Protein AF-A0A7C3ZDJ6-F1 (afdb_monomer_lite)

Radius of gyration: 14.83 Å; chains: 1; bounding box: 41×17×42 Å

Foldseek 3Di:
DVVVVVVVVVLVVQLVVQQVCQLPVVCVVCVPCCVVVVDPSGDDSVVSSVVSVVVVVVVVVVVVVVD

Sequence (67 aa):
MRDLILIILFFVIGIFVIKILWAWTIPEIFPGAVEQGLIVKNIRWFSALKLSVLFSMIATVARISKK

Secondary structure (DSSP, 8-state):
-HHHHHHHHHHHHHHHHHHHHHHHHHHHH-HHHHHTTSS-SS--HHHHHHHHHHHHHHHHHHHHTT-

Structure (mmCIF, N/CA/C/O backbone):
data_AF-A0A7C3ZDJ6-F1
#
_entry.id   AF-A0A7C3ZDJ6-F1
#
loop_
_atom_site.group_PDB
_atom_site.id
_atom_site.type_symbol
_atom_site.label_atom_id
_atom_site.label_alt_id
_atom_site.label_comp_id
_atom_site.label_asym_id
_atom_site.label_entity_id
_atom_site.label_seq_id
_atom_site.pdbx_PDB_ins_code
_atom_site.Cartn_x
_atom_site.Cartn_y
_atom_site.Cartn_z
_atom_site.occupancy
_atom_site.B_iso_or_equiv
_atom_site.auth_seq_id
_atom_site.auth_comp_id
_atom_site.auth_asym_id
_atom_site.auth_atom_id
_atom_site.pdbx_PDB_model_num
ATOM 1 N N . MET A 1 1 ? 9.832 -6.212 -26.248 1.00 82.38 1 MET A N 1
ATOM 2 C CA . MET A 1 1 ? 8.473 -6.760 -26.005 1.00 82.38 1 MET A CA 1
ATOM 3 C C . MET A 1 1 ? 8.437 -7.598 -24.730 1.00 82.38 1 MET A C 1
ATOM 5 O O . MET A 1 1 ? 7.787 -7.174 -23.787 1.00 82.38 1 MET A O 1
ATOM 9 N N . ARG A 1 2 ? 9.185 -8.711 -24.643 1.00 92.44 2 ARG A N 1
ATOM 10 C CA . ARG A 1 2 ? 9.263 -9.567 -23.438 1.00 92.44 2 ARG A CA 1
ATOM 11 C C . ARG A 1 2 ? 9.568 -8.801 -22.143 1.00 92.44 2 ARG A C 1
ATOM 13 O O . ARG A 1 2 ? 8.838 -8.944 -21.171 1.00 92.44 2 ARG A O 1
ATOM 20 N N . ASP A 1 3 ? 10.599 -7.960 -22.145 1.00 90.06 3 ASP A N 1
ATOM 21 C CA . ASP A 1 3 ? 11.051 -7.295 -20.912 1.00 90.06 3 ASP A CA 1
ATOM 22 C C . ASP A 1 3 ? 10.037 -6.251 -20.415 1.00 90.06 3 ASP A C 1
ATOM 24 O O . ASP A 1 3 ? 9.826 -6.101 -19.216 1.00 90.06 3 ASP A O 1
ATOM 28 N N . LEU A 1 4 ? 9.316 -5.607 -21.339 1.00 91.69 4 LEU A N 1
ATOM 29 C CA . LEU A 1 4 ? 8.222 -4.692 -21.010 1.00 91.69 4 LEU A CA 1
ATOM 30 C C . LEU A 1 4 ? 7.055 -5.432 -20.336 1.00 91.69 4 LEU A C 1
ATOM 32 O O . LEU A 1 4 ? 6.503 -4.942 -19.356 1.00 91.69 4 LEU A O 1
ATOM 36 N N . ILE A 1 5 ? 6.716 -6.632 -20.825 1.00 94.06 5 ILE A N 1
ATOM 37 C CA . ILE A 1 5 ? 5.666 -7.475 -20.233 1.00 94.06 5 ILE A CA 1
ATOM 38 C C . ILE A 1 5 ? 6.043 -7.860 -18.801 1.00 94.06 5 ILE A C 1
ATOM 40 O O . ILE A 1 5 ? 5.208 -7.760 -17.906 1.00 94.06 5 ILE A O 1
ATOM 44 N N . LEU A 1 6 ? 7.299 -8.250 -18.568 1.00 91.94 6 LEU A N 1
ATOM 45 C CA . LEU A 1 6 ? 7.780 -8.605 -17.232 1.00 91.94 6 LEU A CA 1
ATOM 46 C C . LEU A 1 6 ? 7.723 -7.419 -16.267 1.00 91.94 6 LEU A C 1
ATOM 48 O O . LEU A 1 6 ? 7.266 -7.586 -15.141 1.00 91.94 6 LEU A O 1
ATOM 52 N N . ILE A 1 7 ? 8.127 -6.223 -16.705 1.00 88.31 7 ILE A N 1
ATOM 53 C CA . ILE A 1 7 ? 8.066 -5.005 -15.881 1.00 88.31 7 ILE A CA 1
ATOM 54 C C . ILE A 1 7 ? 6.619 -4.681 -15.501 1.00 88.31 7 ILE A C 1
ATOM 56 O O . ILE A 1 7 ? 6.329 -4.459 -14.325 1.00 88.31 7 ILE A O 1
ATOM 60 N N . ILE A 1 8 ? 5.704 -4.693 -16.475 1.00 90.44 8 ILE A N 1
ATOM 61 C CA . ILE A 1 8 ? 4.281 -4.428 -16.232 1.00 90.44 8 ILE A CA 1
ATOM 62 C C . ILE A 1 8 ? 3.708 -5.467 -15.267 1.00 90.44 8 ILE A C 1
ATOM 64 O O . ILE A 1 8 ? 3.042 -5.101 -14.301 1.00 90.44 8 ILE A O 1
ATOM 68 N N . LEU A 1 9 ? 4.007 -6.749 -15.484 1.00 92.81 9 LEU A N 1
ATOM 69 C CA . LEU A 1 9 ? 3.549 -7.833 -14.622 1.00 92.81 9 LEU A CA 1
ATOM 70 C C . LEU A 1 9 ? 4.044 -7.649 -13.184 1.00 92.81 9 LEU A C 1
ATOM 72 O O . LEU A 1 9 ? 3.250 -7.730 -12.250 1.00 92.81 9 LEU A O 1
ATOM 76 N N . PHE A 1 10 ? 5.328 -7.339 -13.000 1.00 88.00 10 PHE A N 1
ATOM 77 C CA . PHE A 1 10 ? 5.909 -7.108 -11.678 1.00 88.00 10 PHE A CA 1
ATOM 78 C C . PHE A 1 10 ? 5.247 -5.924 -10.969 1.00 88.00 10 PHE A C 1
ATOM 80 O O . PHE A 1 10 ? 4.967 -5.986 -9.773 1.00 88.00 10 PHE A O 1
ATOM 87 N N . PHE A 1 11 ? 4.945 -4.860 -11.714 1.00 86.25 11 PHE A N 1
ATOM 88 C CA . PHE A 1 11 ? 4.282 -3.678 -11.177 1.00 86.25 11 PHE A CA 1
ATOM 89 C C . PHE A 1 11 ? 2.839 -3.976 -10.752 1.00 86.25 11 PHE A C 1
ATOM 91 O O . PHE A 1 11 ? 2.431 -3.617 -9.649 1.00 86.25 11 PHE A O 1
ATOM 98 N N . VAL A 1 12 ? 2.079 -4.694 -11.586 1.00 91.44 12 VAL A N 1
ATOM 99 C CA . VAL A 1 12 ? 0.705 -5.117 -11.274 1.00 91.44 12 VAL A CA 1
ATOM 100 C C . VAL A 1 12 ? 0.683 -6.041 -10.057 1.00 91.44 12 VAL A C 1
ATOM 102 O O . VAL A 1 12 ? -0.107 -5.817 -9.139 1.00 91.44 12 VAL A O 1
ATOM 105 N N . ILE A 1 13 ? 1.580 -7.031 -10.004 1.00 92.31 13 ILE A N 1
ATOM 106 C CA . ILE A 1 13 ? 1.717 -7.934 -8.855 1.00 92.31 13 ILE A CA 1
ATOM 107 C C . ILE A 1 13 ? 2.071 -7.138 -7.597 1.00 92.31 13 ILE A C 1
ATOM 109 O O . ILE A 1 13 ? 1.426 -7.319 -6.569 1.00 92.31 13 ILE A O 1
ATOM 113 N N . GLY A 1 14 ? 3.028 -6.209 -7.672 1.00 88.75 14 GLY A N 1
ATOM 114 C CA . GLY A 1 14 ? 3.412 -5.367 -6.538 1.00 88.75 14 GLY A CA 1
ATOM 115 C C . GLY A 1 14 ? 2.241 -4.559 -5.972 1.00 88.75 14 GLY A C 1
ATOM 116 O O . GLY A 1 14 ? 2.046 -4.524 -4.758 1.00 88.75 14 GLY A O 1
ATOM 117 N N . ILE A 1 15 ? 1.405 -3.973 -6.836 1.00 92.81 15 ILE A N 1
ATOM 118 C CA . ILE A 1 15 ? 0.191 -3.253 -6.414 1.00 92.81 15 ILE A CA 1
ATOM 119 C C . ILE A 1 15 ? -0.793 -4.197 -5.712 1.00 92.81 15 ILE A C 1
ATOM 121 O O . ILE A 1 15 ? -1.357 -3.837 -4.676 1.00 92.81 15 ILE A O 1
ATOM 125 N N . PHE A 1 16 ? -0.997 -5.402 -6.250 1.00 93.69 16 PHE A N 1
ATOM 126 C CA . PHE A 1 16 ? -1.854 -6.417 -5.631 1.00 93.69 16 PHE A CA 1
ATOM 127 C C . PHE A 1 16 ? -1.348 -6.824 -4.246 1.00 93.69 16 PHE A C 1
ATOM 129 O O . PHE A 1 16 ? -2.124 -6.822 -3.292 1.00 93.69 16 PHE A O 1
ATOM 136 N N . VAL A 1 17 ? -0.051 -7.113 -4.128 1.00 92.88 17 VAL A N 1
ATOM 137 C CA . VAL A 1 17 ? 0.600 -7.477 -2.863 1.00 92.88 17 VAL A CA 1
ATOM 138 C C . VAL A 1 17 ? 0.388 -6.379 -1.825 1.00 92.88 17 VAL A C 1
ATOM 140 O O . VAL A 1 17 ? -0.074 -6.662 -0.725 1.00 92.88 17 VAL A O 1
ATOM 143 N N . ILE A 1 18 ? 0.625 -5.115 -2.183 1.00 93.19 18 ILE A N 1
ATOM 144 C CA . ILE A 1 18 ? 0.417 -3.975 -1.279 1.00 93.19 18 ILE A CA 1
ATOM 145 C C . ILE A 1 18 ? -1.038 -3.872 -0.834 1.00 93.19 18 ILE A C 1
ATOM 147 O O . ILE A 1 18 ? -1.307 -3.610 0.333 1.00 93.19 18 ILE A O 1
ATOM 151 N N . LYS A 1 19 ? -1.990 -4.084 -1.744 1.00 93.56 19 LYS A N 1
ATOM 152 C CA . LYS A 1 19 ? -3.417 -4.012 -1.423 1.00 93.56 19 LYS A CA 1
ATOM 153 C C . LYS A 1 19 ? -3.837 -5.119 -0.451 1.00 93.56 19 LYS A C 1
ATOM 155 O O . LYS A 1 19 ? -4.599 -4.841 0.472 1.00 93.56 19 LYS A O 1
ATOM 160 N N . ILE A 1 20 ? -3.333 -6.339 -0.646 1.00 93.81 20 ILE A N 1
ATOM 161 C CA . ILE A 1 20 ? -3.583 -7.482 0.246 1.00 93.81 20 ILE A CA 1
ATOM 162 C C . ILE A 1 20 ? -2.965 -7.221 1.619 1.00 93.81 20 ILE A C 1
ATOM 164 O O . ILE A 1 20 ? -3.664 -7.307 2.625 1.00 93.81 20 ILE A O 1
ATOM 168 N N . LEU A 1 21 ? -1.686 -6.834 1.657 1.00 93.31 21 LEU A N 1
ATOM 169 C CA . LEU A 1 21 ? -0.991 -6.515 2.903 1.00 93.31 21 LEU A CA 1
ATOM 170 C C . LEU A 1 21 ? -1.672 -5.365 3.643 1.00 93.31 21 LEU A C 1
ATOM 172 O O . LEU A 1 21 ? -1.827 -5.432 4.853 1.00 93.31 21 LEU A O 1
ATOM 176 N N . TRP A 1 22 ? -2.159 -4.343 2.938 1.00 94.44 22 TRP A N 1
ATOM 177 C CA . TRP A 1 22 ? -2.911 -3.261 3.568 1.00 94.44 22 TRP A CA 1
ATOM 178 C C . TRP A 1 22 ? -4.195 -3.769 4.224 1.00 94.44 22 TRP A C 1
ATOM 180 O O . TRP A 1 22 ? -4.443 -3.484 5.392 1.00 94.44 22 TRP A O 1
ATOM 190 N N . ALA A 1 23 ? -5.008 -4.527 3.483 1.00 93.25 23 ALA A N 1
ATOM 191 C CA . ALA A 1 23 ? -6.290 -5.026 3.974 1.00 93.25 23 ALA A CA 1
ATOM 192 C C . ALA A 1 23 ? -6.147 -6.014 5.142 1.00 93.25 23 ALA A C 1
ATOM 194 O O . ALA A 1 23 ? -7.106 -6.194 5.895 1.00 93.25 23 ALA A O 1
ATOM 195 N N . TRP A 1 24 ? -4.972 -6.630 5.286 1.00 93.62 24 TRP A N 1
ATOM 196 C CA . TRP A 1 24 ? -4.644 -7.515 6.396 1.00 93.62 24 TRP A CA 1
ATOM 197 C C . TRP A 1 24 ? -4.007 -6.765 7.575 1.00 93.62 24 TRP A C 1
ATOM 199 O O . TRP A 1 24 ? -4.558 -6.759 8.670 1.00 93.62 24 TRP A O 1
ATOM 209 N N . THR A 1 25 ? -2.894 -6.070 7.350 1.00 94.69 25 THR A N 1
ATOM 210 C CA . THR A 1 25 ? -2.069 -5.475 8.408 1.00 94.69 25 THR A CA 1
ATOM 211 C C . THR A 1 25 ? -2.686 -4.218 9.022 1.00 94.69 25 THR A C 1
ATOM 213 O O . THR A 1 25 ? -2.604 -4.021 10.230 1.00 94.69 25 THR A O 1
ATOM 216 N N . ILE A 1 26 ? -3.315 -3.342 8.231 1.00 94.50 26 ILE A N 1
ATOM 217 C CA . ILE A 1 26 ? -3.814 -2.058 8.755 1.00 94.50 26 ILE A CA 1
ATOM 218 C C . ILE A 1 26 ? -4.977 -2.231 9.738 1.00 94.50 26 ILE A C 1
ATOM 220 O O . ILE A 1 26 ? -4.935 -1.585 10.785 1.00 94.50 26 ILE A O 1
ATOM 224 N N . PRO A 1 27 ? -5.980 -3.093 9.479 1.00 93.75 27 PRO A N 1
ATOM 225 C CA . PRO A 1 27 ? -7.021 -3.362 10.468 1.00 93.75 27 PRO A CA 1
ATOM 226 C C . PRO A 1 27 ? -6.499 -3.995 11.757 1.00 93.75 27 PRO A C 1
ATOM 228 O O . PRO A 1 27 ? -7.067 -3.737 12.810 1.00 93.75 27 PRO A O 1
ATOM 231 N N . GLU A 1 28 ? -5.431 -4.796 11.692 1.00 94.31 28 GLU A N 1
ATOM 232 C CA . GLU A 1 28 ? -4.827 -5.410 12.881 1.00 94.31 28 GLU A CA 1
ATOM 233 C C . GLU A 1 28 ? -4.040 -4.399 13.724 1.00 94.31 28 GLU A C 1
ATOM 235 O O . GLU A 1 28 ? -4.128 -4.422 14.948 1.00 94.31 28 GLU A O 1
ATOM 240 N N . ILE A 1 29 ? -3.303 -3.480 13.089 1.00 95.44 29 ILE A N 1
ATOM 241 C CA . ILE A 1 29 ? -2.522 -2.457 13.804 1.00 95.44 29 ILE A CA 1
ATOM 242 C C . ILE A 1 29 ? -3.422 -1.326 14.320 1.00 95.44 29 ILE A C 1
ATOM 244 O O . ILE A 1 29 ? -3.191 -0.791 15.404 1.00 95.44 29 ILE A O 1
ATOM 248 N N . PHE A 1 30 ? -4.449 -0.949 13.554 1.00 94.44 30 PHE A N 1
ATOM 249 C CA . PHE A 1 30 ? -5.308 0.198 13.852 1.00 94.44 30 PHE A CA 1
ATOM 250 C C . PHE A 1 30 ? -6.805 -0.160 13.849 1.00 94.44 30 PHE A C 1
ATOM 252 O O . PHE A 1 30 ? -7.577 0.461 13.110 1.00 94.44 30 PHE A O 1
ATOM 259 N N . PRO A 1 31 ? -7.257 -1.113 14.687 1.00 93.50 31 PRO A N 1
ATOM 260 C CA . PRO A 1 31 ? -8.639 -1.593 14.666 1.00 93.50 31 PRO A CA 1
ATOM 261 C C . PRO A 1 31 ? -9.643 -0.469 14.943 1.00 93.50 31 PRO A C 1
ATOM 263 O O . PRO A 1 31 ? -10.524 -0.211 14.125 1.00 93.50 31 PRO A O 1
ATOM 266 N N . GLY A 1 32 ? -9.441 0.297 16.021 1.00 94.56 32 GLY A N 1
ATOM 267 C CA . GLY A 1 32 ? -10.352 1.385 16.395 1.00 94.56 32 GLY A CA 1
ATOM 268 C C . GLY A 1 32 ? -10.416 2.521 15.367 1.00 94.56 32 GLY A C 1
ATOM 269 O O . GLY A 1 32 ? -11.474 3.106 15.160 1.00 94.56 32 GLY A O 1
ATOM 270 N N . ALA A 1 33 ? -9.317 2.815 14.665 1.00 94.12 33 ALA A N 1
ATOM 271 C CA . ALA A 1 33 ? -9.313 3.850 13.628 1.00 94.12 33 ALA A CA 1
ATOM 272 C C . ALA A 1 33 ? -10.033 3.396 12.346 1.00 94.12 33 ALA A C 1
ATOM 274 O O . ALA A 1 33 ? -10.623 4.218 11.644 1.00 94.12 33 ALA A O 1
ATOM 275 N N . VAL A 1 34 ? -10.001 2.094 12.043 1.00 93.94 34 VAL A N 1
ATOM 276 C CA . VAL A 1 34 ? -10.778 1.510 10.944 1.00 93.94 34 VAL A CA 1
ATOM 277 C C . VAL A 1 34 ? -12.268 1.468 11.295 1.00 93.94 34 VAL A C 1
ATOM 279 O O .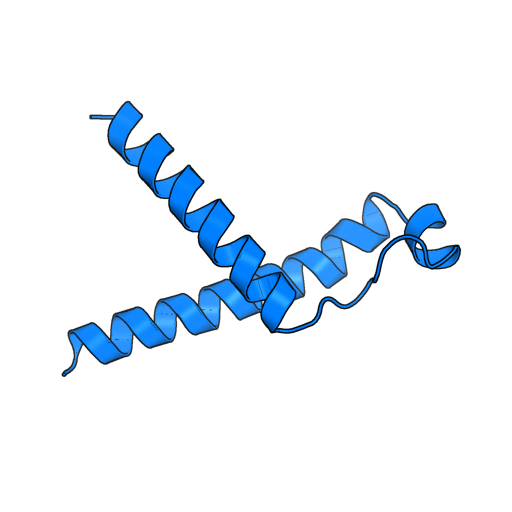 VAL A 1 34 ? -13.090 1.830 10.456 1.00 93.94 34 VAL A O 1
ATOM 282 N N . GLU A 1 35 ? -12.623 1.101 12.528 1.00 93.31 35 GLU A N 1
ATOM 283 C CA . GLU A 1 35 ? -14.014 1.091 13.016 1.00 93.31 35 GLU A CA 1
ATOM 284 C C . GLU A 1 35 ? -14.646 2.487 13.024 1.00 93.31 35 GLU A C 1
ATOM 286 O O . GLU A 1 35 ? -15.790 2.656 12.610 1.00 93.31 35 GLU A O 1
ATOM 291 N N . GLN A 1 36 ? -13.882 3.506 13.424 1.00 95.06 36 GLN A N 1
ATOM 292 C CA . GLN A 1 36 ? -14.315 4.908 13.404 1.00 95.06 36 GLN A CA 1
ATOM 293 C C . GLN A 1 36 ? -14.351 5.513 11.988 1.00 95.06 36 GLN A C 1
ATOM 295 O O . GLN A 1 36 ? -14.708 6.678 11.824 1.00 95.06 36 GLN A O 1
ATOM 300 N N . GLY A 1 37 ? -13.955 4.759 10.956 1.00 92.88 37 GLY A N 1
ATOM 301 C CA . GLY A 1 37 ? -13.933 5.227 9.568 1.00 92.88 37 GLY A CA 1
ATOM 302 C C . GLY A 1 37 ? -12.831 6.247 9.255 1.00 92.88 37 GLY A C 1
ATOM 303 O O . GLY A 1 37 ? -12.835 6.831 8.173 1.00 92.88 37 GLY A O 1
ATOM 304 N N . LEU A 1 38 ? -11.873 6.450 10.165 1.00 93.56 38 LEU A N 1
ATOM 305 C CA . LEU A 1 38 ? -10.726 7.345 9.971 1.00 93.56 38 LEU A CA 1
ATOM 306 C C . LEU A 1 38 ? -9.705 6.748 8.994 1.00 93.56 38 LEU A C 1
ATOM 308 O O . LEU A 1 38 ? -8.999 7.475 8.295 1.00 93.56 38 LEU A O 1
ATOM 312 N N . ILE A 1 39 ? -9.635 5.416 8.933 1.00 92.75 39 ILE A N 1
ATOM 313 C CA . ILE A 1 39 ? -8.764 4.669 8.027 1.00 92.75 39 ILE A CA 1
ATOM 314 C C . ILE A 1 39 ? -9.598 3.671 7.228 1.00 92.75 39 ILE A C 1
ATOM 316 O O . ILE A 1 39 ? -10.367 2.883 7.772 1.00 92.75 39 ILE A O 1
ATOM 320 N N . VAL A 1 40 ? -9.410 3.651 5.909 1.00 93.44 40 VAL A N 1
ATOM 321 C CA . VAL A 1 40 ? -10.080 2.670 5.051 1.00 93.44 40 VAL A CA 1
ATOM 322 C C . VAL A 1 40 ? -9.395 1.305 5.139 1.00 93.44 40 VAL A C 1
ATOM 324 O O . VAL A 1 40 ? -8.206 1.167 4.843 1.00 93.44 40 VAL A O 1
ATOM 327 N N . LYS A 1 41 ? -10.176 0.268 5.465 1.00 91.19 41 LYS A N 1
ATOM 328 C CA . LYS A 1 41 ? -9.728 -1.135 5.406 1.00 91.19 41 LYS A CA 1
ATOM 329 C C . LYS A 1 41 ? -9.283 -1.532 3.998 1.00 91.19 41 LYS A C 1
ATOM 331 O O . LYS A 1 41 ? -8.262 -2.183 3.820 1.00 91.19 41 LYS A O 1
ATOM 336 N N . ASN A 1 42 ? -10.051 -1.123 2.990 1.00 92.12 42 ASN A N 1
ATOM 337 C CA . ASN A 1 42 ? -9.789 -1.441 1.593 1.00 92.12 42 ASN A CA 1
ATOM 338 C C . ASN A 1 42 ? -9.381 -0.182 0.832 1.00 92.12 42 ASN A C 1
ATOM 340 O O . ASN A 1 42 ? -10.205 0.687 0.548 1.00 92.12 42 ASN A O 1
ATOM 344 N N . ILE A 1 43 ? -8.108 -0.096 0.455 1.00 93.38 43 ILE A N 1
ATOM 345 C CA . ILE A 1 43 ? -7.606 1.028 -0.338 1.00 93.38 43 ILE A CA 1
ATOM 346 C C . ILE A 1 43 ? -8.034 0.934 -1.801 1.00 93.38 43 ILE A C 1
ATOM 348 O O . ILE A 1 43 ? -8.139 -0.149 -2.385 1.00 93.38 43 ILE A O 1
ATOM 352 N N . ARG A 1 44 ? -8.231 2.092 -2.437 1.00 93.75 44 ARG A N 1
ATOM 353 C CA . ARG A 1 44 ? -8.471 2.184 -3.884 1.00 93.75 44 ARG A CA 1
ATOM 354 C C . ARG A 1 44 ? -7.201 1.813 -4.655 1.00 93.75 44 ARG A C 1
ATOM 356 O O . ARG A 1 44 ? -6.090 1.977 -4.157 1.00 93.75 44 ARG A O 1
ATOM 363 N N . TRP A 1 45 ? -7.371 1.369 -5.900 1.00 89.25 45 TRP A N 1
ATOM 364 C CA . TRP A 1 45 ? -6.264 1.033 -6.807 1.00 89.25 45 TRP A CA 1
ATOM 365 C C . TRP A 1 45 ? -5.236 2.157 -6.940 1.00 89.25 45 TRP A C 1
ATOM 367 O O . TRP A 1 45 ? -4.037 1.915 -6.858 1.00 89.25 45 TRP A O 1
ATOM 377 N N . PHE A 1 46 ? -5.707 3.398 -7.049 1.00 91.69 46 PHE A N 1
ATOM 378 C CA . PHE A 1 46 ? -4.831 4.560 -7.153 1.00 91.69 46 PHE A CA 1
ATOM 379 C C . PHE A 1 46 ? -3.995 4.799 -5.886 1.00 91.69 46 PHE A C 1
ATOM 381 O O . PHE A 1 46 ? -2.831 5.173 -5.975 1.00 91.69 46 PHE A O 1
ATOM 388 N N . SER A 1 47 ? -4.553 4.538 -4.700 1.00 94.12 47 SER A N 1
ATOM 389 C CA . SER A 1 47 ? -3.808 4.633 -3.439 1.00 94.12 47 SER A CA 1
ATOM 390 C C . SER A 1 47 ? -2.737 3.545 -3.337 1.00 94.12 47 SER A C 1
ATOM 392 O O . SER A 1 47 ? -1.610 3.838 -2.948 1.00 94.12 47 SER A O 1
ATOM 394 N N . ALA A 1 48 ? -3.055 2.313 -3.750 1.00 92.44 48 ALA A N 1
ATOM 395 C CA . ALA A 1 48 ? -2.090 1.213 -3.796 1.00 92.44 48 ALA A CA 1
ATOM 396 C C . ALA A 1 48 ? -0.937 1.494 -4.779 1.00 92.44 48 ALA A C 1
ATOM 398 O O . ALA A 1 48 ? 0.214 1.200 -4.471 1.00 92.44 48 ALA A O 1
ATOM 399 N 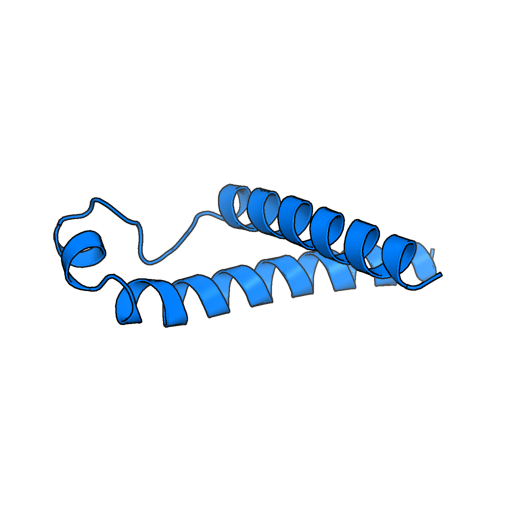N . LEU A 1 49 ? -1.227 2.136 -5.916 1.00 92.25 49 LEU A N 1
ATOM 400 C CA . LEU A 1 49 ? -0.212 2.579 -6.876 1.00 92.25 49 LEU A CA 1
ATOM 401 C C . LEU A 1 49 ? 0.712 3.664 -6.297 1.00 92.25 49 LEU A C 1
ATOM 403 O O . LEU A 1 49 ? 1.920 3.616 -6.496 1.00 92.25 49 LEU A O 1
ATOM 407 N N . LYS A 1 50 ? 0.188 4.626 -5.527 1.00 92.50 50 LYS A N 1
ATOM 408 C CA . LYS A 1 50 ? 1.047 5.605 -4.832 1.00 92.50 50 LYS A CA 1
ATOM 409 C C . LYS A 1 50 ? 2.001 4.922 -3.850 1.00 92.50 50 LYS A C 1
ATOM 411 O O . LYS A 1 50 ? 3.185 5.245 -3.820 1.00 92.50 50 LYS A O 1
ATOM 416 N N . LEU A 1 51 ? 1.495 3.962 -3.076 1.00 93.38 51 LEU A N 1
ATOM 417 C CA . LEU A 1 51 ? 2.308 3.188 -2.137 1.00 93.38 51 LEU A CA 1
ATOM 418 C C . LEU A 1 51 ? 3.365 2.339 -2.853 1.00 93.38 51 LEU A C 1
ATOM 420 O O . LEU A 1 51 ? 4.501 2.279 -2.390 1.00 93.38 51 LEU A O 1
ATOM 424 N N . SER A 1 52 ? 3.034 1.734 -3.999 1.00 90.38 52 SER A N 1
ATOM 425 C CA . SER A 1 52 ? 3.999 0.944 -4.774 1.00 90.38 52 SER A CA 1
ATOM 426 C C . SER A 1 52 ? 5.152 1.798 -5.286 1.00 90.38 52 SER A C 1
ATOM 428 O O . SER A 1 52 ? 6.307 1.382 -5.193 1.00 90.38 52 SER A O 1
ATOM 430 N N . VAL A 1 53 ? 4.862 3.017 -5.749 1.00 90.75 53 VAL A N 1
ATOM 431 C CA . VAL A 1 53 ? 5.892 3.987 -6.135 1.00 90.75 53 VAL A CA 1
ATOM 432 C C . VAL A 1 53 ? 6.773 4.337 -4.936 1.00 90.75 53 VAL A C 1
ATOM 434 O O . VAL A 1 53 ? 7.991 4.207 -5.039 1.00 90.75 53 VAL A O 1
ATOM 437 N N . LEU A 1 54 ? 6.194 4.684 -3.781 1.00 93.00 54 LEU A N 1
ATOM 438 C CA . LEU A 1 54 ? 6.968 5.018 -2.576 1.00 93.00 54 LEU A CA 1
ATOM 439 C C . LEU A 1 54 ? 7.885 3.868 -2.132 1.00 93.00 54 LEU A C 1
ATOM 441 O O . LEU A 1 54 ? 9.075 4.082 -1.902 1.00 93.00 54 LEU A O 1
ATOM 445 N N . PHE A 1 55 ? 7.377 2.636 -2.077 1.00 90.38 55 PHE A N 1
ATOM 446 C CA . PHE A 1 55 ? 8.198 1.474 -1.734 1.00 90.38 55 PHE A CA 1
ATOM 447 C C . PHE A 1 55 ? 9.278 1.186 -2.778 1.00 90.38 55 PHE A C 1
ATOM 449 O O . PHE A 1 55 ? 10.398 0.8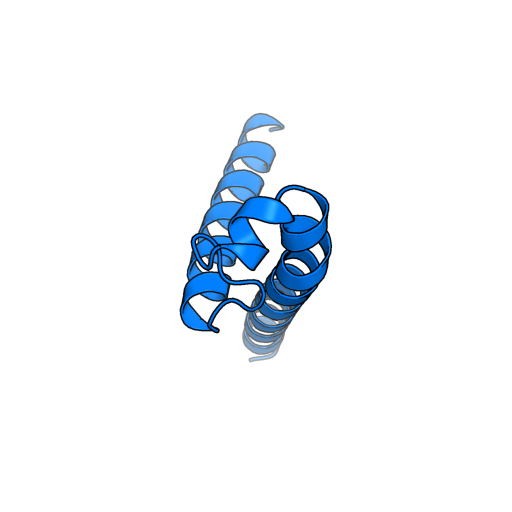37 -2.408 1.00 90.38 55 PHE A O 1
ATOM 456 N N . SER A 1 56 ? 8.996 1.388 -4.069 1.00 88.88 56 SER A N 1
ATOM 457 C CA . SER A 1 56 ? 10.007 1.245 -5.124 1.00 88.88 56 SER A CA 1
ATOM 458 C C . SER A 1 56 ? 11.143 2.264 -4.978 1.00 88.88 56 SER A C 1
ATOM 460 O O . SER A 1 56 ? 12.311 1.918 -5.175 1.00 88.88 56 SER A O 1
ATOM 462 N N . MET A 1 57 ? 10.828 3.495 -4.558 1.00 92.31 57 MET A N 1
ATOM 463 C CA . MET A 1 57 ? 11.826 4.527 -4.279 1.00 92.31 57 MET A CA 1
ATOM 464 C C . MET A 1 57 ? 12.686 4.128 -3.078 1.00 92.31 57 MET A C 1
ATOM 466 O O . MET A 1 57 ? 13.910 4.158 -3.178 1.00 92.31 57 MET A O 1
ATOM 470 N N . ILE A 1 58 ? 12.069 3.672 -1.982 1.00 92.94 58 ILE A N 1
ATOM 471 C CA . ILE A 1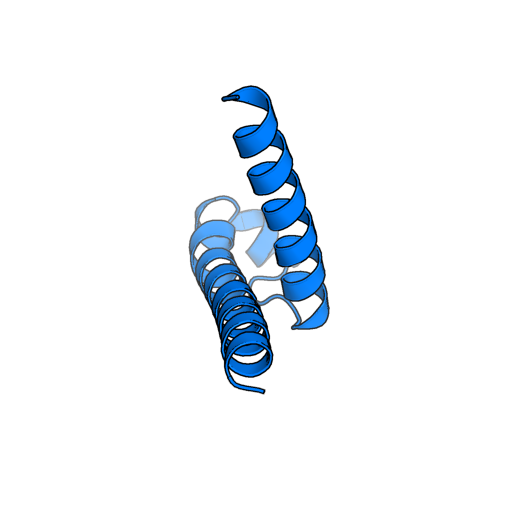 58 ? 12.789 3.198 -0.789 1.00 92.94 58 ILE A CA 1
ATOM 472 C C . ILE A 1 58 ? 13.710 2.022 -1.140 1.00 92.94 58 ILE A C 1
ATOM 474 O O . ILE A 1 58 ? 14.884 2.032 -0.776 1.00 92.94 58 ILE A O 1
ATOM 478 N N . ALA A 1 59 ? 13.218 1.035 -1.893 1.00 89.19 59 ALA A N 1
ATOM 479 C CA . ALA A 1 59 ? 14.018 -0.104 -2.339 1.00 89.19 59 ALA A CA 1
ATOM 480 C C . ALA A 1 59 ? 15.197 0.331 -3.225 1.00 89.19 59 ALA A C 1
ATOM 482 O O . ALA A 1 59 ? 16.301 -0.202 -3.102 1.00 89.19 59 ALA A O 1
ATOM 483 N N . THR A 1 60 ? 14.981 1.327 -4.087 1.00 90.31 60 THR A N 1
ATOM 484 C CA . THR A 1 60 ? 16.034 1.902 -4.934 1.00 90.31 60 THR A CA 1
ATOM 485 C C . THR A 1 60 ? 17.110 2.581 -4.089 1.00 90.31 60 THR A C 1
ATOM 487 O O . THR A 1 60 ? 18.291 2.291 -4.268 1.00 90.31 60 THR A O 1
ATOM 490 N N . VAL A 1 61 ? 16.720 3.417 -3.122 1.00 93.25 61 VAL A N 1
ATOM 491 C CA . VAL A 1 61 ? 17.653 4.081 -2.196 1.00 93.25 61 VAL A CA 1
ATOM 492 C C . VAL A 1 61 ? 18.432 3.053 -1.371 1.00 93.25 61 VAL A C 1
ATOM 494 O O . VAL A 1 61 ? 19.658 3.122 -1.304 1.00 93.25 61 VAL A O 1
ATOM 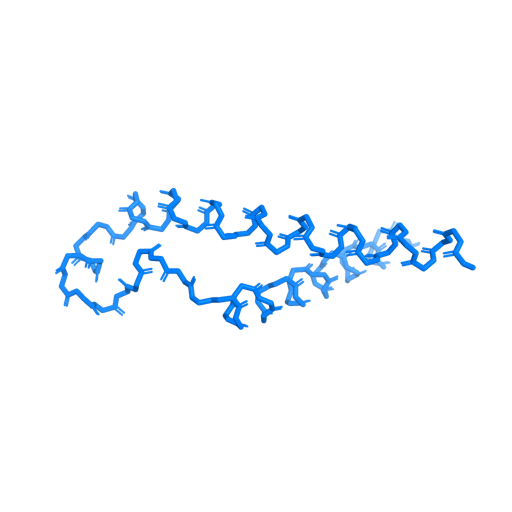497 N N . ALA A 1 62 ? 17.751 2.049 -0.813 1.00 91.81 62 ALA A N 1
ATOM 498 C CA . ALA A 1 62 ? 18.384 0.978 -0.046 1.00 91.81 62 ALA A CA 1
ATOM 499 C C . ALA A 1 62 ? 19.395 0.172 -0.882 1.00 91.81 62 ALA A C 1
ATOM 501 O O . ALA A 1 62 ? 20.422 -0.264 -0.364 1.00 91.81 62 ALA A O 1
ATOM 502 N N . ARG A 1 63 ? 19.131 -0.010 -2.182 1.00 91.12 63 ARG A N 1
ATOM 503 C CA . ARG A 1 63 ? 20.057 -0.670 -3.110 1.00 91.12 63 ARG A CA 1
ATOM 504 C C . ARG A 1 63 ? 21.285 0.187 -3.411 1.00 91.12 63 ARG A C 1
ATOM 506 O O . ARG A 1 63 ? 22.379 -0.362 -3.463 1.00 91.12 63 ARG A O 1
ATOM 513 N N . ILE A 1 64 ? 21.110 1.496 -3.609 1.00 89.81 64 ILE A N 1
ATOM 514 C CA . ILE A 1 64 ? 22.222 2.430 -3.855 1.00 89.81 64 ILE A CA 1
ATOM 515 C C . ILE A 1 64 ? 23.133 2.503 -2.627 1.00 89.81 64 ILE A C 1
ATOM 517 O O . ILE A 1 64 ? 24.341 2.419 -2.778 1.00 89.81 64 ILE A O 1
ATOM 521 N N . SER A 1 65 ? 22.565 2.576 -1.421 1.00 82.94 65 SER A N 1
ATOM 522 C CA . SER A 1 65 ? 23.335 2.663 -0.171 1.00 82.94 65 SER A CA 1
ATOM 523 C C . SER A 1 65 ? 24.204 1.436 0.128 1.00 82.94 65 SER A C 1
ATOM 525 O O . SER A 1 65 ? 25.101 1.528 0.961 1.00 82.94 65 SER A O 1
ATOM 527 N N . LYS A 1 66 ? 23.913 0.279 -0.476 1.00 74.31 66 LYS A N 1
ATOM 528 C CA . LYS A 1 66 ? 24.693 -0.956 -0.294 1.00 74.31 66 LYS A CA 1
ATOM 529 C C . LYS A 1 66 ? 25.843 -1.108 -1.294 1.00 74.31 66 LYS A C 1
ATOM 531 O O . LYS A 1 66 ? 26.542 -2.117 -1.233 1.00 74.31 66 LYS A O 1
ATOM 536 N N . LYS A 1 67 ? 25.982 -0.179 -2.236 1.00 55.22 67 LYS A N 1
ATOM 537 C CA . LYS A 1 67 ? 27.000 -0.197 -3.284 1.00 55.22 67 LYS A CA 1
ATOM 538 C C . LYS A 1 67 ? 28.112 0.786 -2.945 1.00 55.22 67 LYS A C 1
ATOM 540 O O . LYS A 1 67 ? 29.267 0.447 -3.271 1.00 55.22 67 LYS A O 1
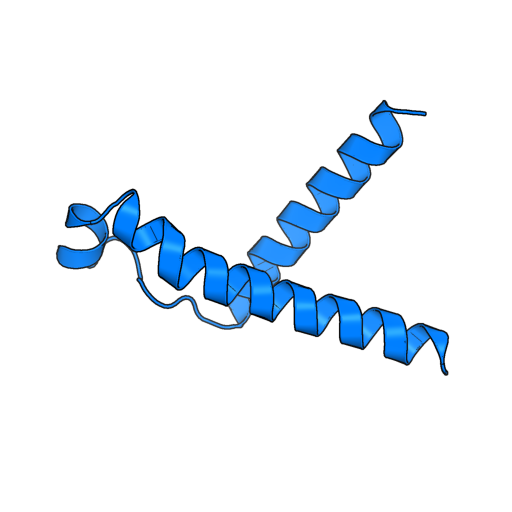#

pLDDT: mean 91.23, std 5.52, range [55.22, 95.44]